Protein AF-A0A2H6EG18-F1 (afdb_monomer_lite)

Structure (mmCIF, N/CA/C/O backbone):
data_AF-A0A2H6EG18-F1
#
_entry.id   AF-A0A2H6EG18-F1
#
loop_
_atom_site.group_PDB
_atom_site.id
_atom_site.type_symbol
_atom_site.label_atom_id
_atom_site.label_alt_id
_atom_site.label_comp_id
_atom_site.label_asym_id
_atom_site.label_entity_id
_atom_site.label_seq_id
_atom_site.pdbx_PDB_ins_code
_atom_site.Cartn_x
_atom_site.Cartn_y
_atom_site.Cartn_z
_atom_site.occupancy
_atom_site.B_iso_or_equiv
_atom_site.auth_seq_id
_atom_site.auth_comp_id
_atom_site.auth_asym_id
_atom_site.auth_atom_id
_atom_site.pdbx_PDB_model_num
ATOM 1 N N . MET A 1 1 ? 4.972 12.223 -9.756 1.00 39.78 1 MET A N 1
ATOM 2 C CA . MET A 1 1 ? 3.906 11.549 -10.530 1.00 39.78 1 MET A CA 1
ATOM 3 C C . MET A 1 1 ? 2.640 11.652 -9.691 1.00 39.78 1 MET A C 1
ATOM 5 O O . MET A 1 1 ? 2.659 11.190 -8.557 1.00 39.78 1 MET A O 1
ATOM 9 N N . HIS A 1 2 ? 1.626 12.386 -10.155 1.00 43.25 2 HIS A N 1
ATOM 10 C CA . HIS A 1 2 ? 0.386 12.597 -9.401 1.00 43.25 2 HIS A CA 1
ATOM 11 C C . HIS A 1 2 ? -0.429 11.293 -9.426 1.00 43.25 2 HIS A C 1
ATOM 13 O O . HIS A 1 2 ? -0.926 10.886 -10.471 1.00 43.25 2 HIS A O 1
ATOM 19 N N . ASN A 1 3 ? -0.476 10.590 -8.291 1.00 50.06 3 ASN A N 1
ATOM 20 C CA . ASN A 1 3 ? -1.108 9.276 -8.161 1.00 50.06 3 ASN A CA 1
ATOM 21 C C . ASN A 1 3 ? -2.632 9.437 -8.072 1.00 50.06 3 ASN A C 1
ATOM 23 O O . ASN A 1 3 ? -3.194 9.613 -6.989 1.00 50.06 3 ASN A O 1
ATOM 27 N N . TYR A 1 4 ? -3.296 9.414 -9.224 1.00 53.06 4 TYR A N 1
ATOM 28 C CA . TYR A 1 4 ? -4.750 9.456 -9.316 1.00 53.06 4 TYR A CA 1
ATOM 29 C C . TYR A 1 4 ? -5.364 8.084 -9.001 1.00 53.06 4 TYR A C 1
ATOM 31 O O . TYR A 1 4 ? -4.882 7.044 -9.456 1.00 53.06 4 TYR A O 1
ATOM 39 N N . TYR A 1 5 ? -6.437 8.085 -8.207 1.00 56.00 5 TYR A N 1
ATOM 40 C CA . TYR A 1 5 ? -7.234 6.905 -7.884 1.00 56.00 5 TYR A CA 1
ATOM 41 C C . TYR A 1 5 ? -8.368 6.756 -8.911 1.00 56.00 5 TYR A C 1
ATOM 43 O O . TYR A 1 5 ? -9.219 7.640 -9.043 1.00 56.00 5 TYR A O 1
ATOM 51 N N . PHE A 1 6 ? -8.373 5.648 -9.651 1.00 52.22 6 PHE A N 1
ATOM 52 C CA . PHE A 1 6 ? -9.355 5.328 -10.699 1.00 52.22 6 PHE A CA 1
ATOM 53 C C . PHE A 1 6 ? -10.545 4.522 -10.121 1.00 52.22 6 PHE A C 1
ATOM 55 O O . PHE A 1 6 ? -10.316 3.776 -9.165 1.00 52.22 6 PHE A O 1
ATOM 62 N N . PRO A 1 7 ? -11.803 4.648 -10.624 1.00 50.97 7 PRO A N 1
ATOM 63 C CA . PRO A 1 7 ? -12.275 5.313 -11.858 1.00 50.97 7 PRO A CA 1
ATOM 64 C C . PRO A 1 7 ? -12.414 6.829 -11.792 1.00 50.97 7 PRO A C 1
ATOM 66 O O . PRO A 1 7 ? -12.543 7.494 -12.809 1.00 50.97 7 PRO A O 1
ATOM 69 N N . THR A 1 8 ? -12.367 7.392 -10.595 1.00 56.00 8 THR A N 1
ATOM 70 C CA . THR A 1 8 ? -12.758 8.784 -10.373 1.00 56.00 8 THR A CA 1
ATOM 71 C C . THR A 1 8 ? -11.688 9.808 -10.761 1.00 56.00 8 THR A C 1
ATOM 73 O O . THR A 1 8 ? -11.976 10.997 -10.776 1.00 56.00 8 THR A O 1
ATOM 76 N N . GLY A 1 9 ? -10.450 9.385 -11.041 1.00 56.19 9 GLY A N 1
ATOM 77 C CA . GLY A 1 9 ? -9.364 10.298 -11.413 1.00 56.19 9 GLY A CA 1
ATOM 78 C C . GLY A 1 9 ? -9.033 11.327 -10.325 1.00 56.19 9 GLY A C 1
ATOM 79 O O . GLY A 1 9 ? -8.445 12.358 -10.621 1.00 56.19 9 GLY A O 1
ATOM 80 N N . VAL A 1 10 ? -9.406 11.069 -9.066 1.00 61.31 10 VAL A N 1
ATOM 81 C CA . VAL A 1 10 ? -9.166 11.973 -7.928 1.00 61.31 10 VAL A CA 1
ATOM 82 C C . VAL A 1 10 ? -8.040 11.450 -7.055 1.00 61.31 10 VAL A C 1
ATOM 84 O O . VAL A 1 10 ? -7.828 10.244 -6.923 1.00 61.31 10 VAL A O 1
ATOM 87 N N . SER A 1 11 ? -7.323 12.367 -6.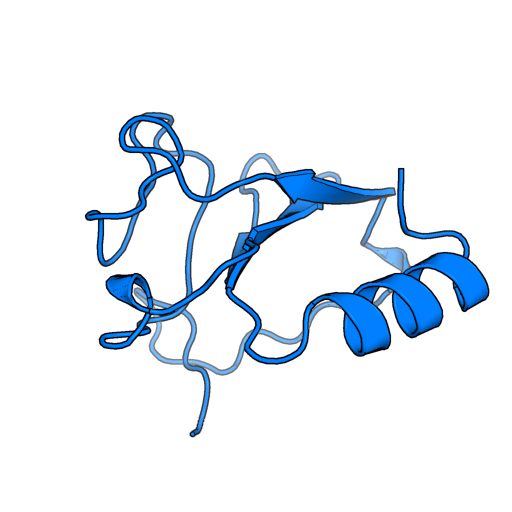409 1.00 66.38 11 SER A N 1
ATOM 88 C CA . SER A 1 11 ? -6.379 12.015 -5.352 1.00 66.38 11 SER A CA 1
ATOM 89 C C . SER A 1 11 ? -7.149 11.457 -4.154 1.00 66.38 11 SER A C 1
ATOM 91 O O . SER A 1 11 ? -7.855 12.184 -3.453 1.00 66.38 11 SER A O 1
ATOM 93 N N . LYS A 1 12 ? -7.035 10.148 -3.914 1.00 70.12 12 LYS A N 1
ATOM 94 C CA . LYS A 1 12 ? -7.641 9.520 -2.739 1.00 70.12 12 LYS A CA 1
ATOM 95 C C . LYS A 1 12 ? -6.705 9.676 -1.549 1.00 70.12 12 LYS A C 1
ATOM 97 O O . LYS A 1 12 ? -5.668 9.024 -1.477 1.00 70.12 12 LYS A O 1
ATOM 102 N N . LYS A 1 13 ? -7.100 10.524 -0.602 1.00 74.75 13 LYS A N 1
ATOM 103 C CA . LYS A 1 13 ? -6.425 10.667 0.692 1.00 74.75 13 LYS A CA 1
ATOM 104 C C . LYS A 1 13 ? -7.088 9.751 1.715 1.00 74.75 13 LYS A C 1
ATOM 106 O O . LYS A 1 13 ? -8.312 9.737 1.844 1.00 74.75 13 LYS A O 1
ATOM 111 N N . ILE A 1 14 ? -6.283 8.979 2.435 1.00 74.25 14 ILE A N 1
ATOM 112 C CA . ILE A 1 14 ? -6.740 8.074 3.493 1.00 74.25 14 ILE A CA 1
ATOM 113 C C . ILE A 1 14 ? -6.037 8.500 4.772 1.00 74.25 14 ILE A C 1
ATOM 115 O O . ILE A 1 14 ? -4.814 8.601 4.800 1.00 74.25 14 ILE A O 1
ATOM 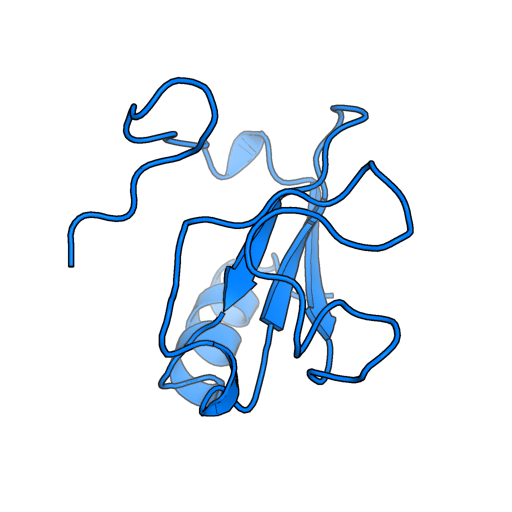119 N N . ALA A 1 15 ? -6.815 8.782 5.813 1.00 80.69 15 ALA A N 1
ATOM 120 C CA . ALA A 1 15 ? -6.266 9.062 7.131 1.00 80.69 15 ALA A CA 1
ATOM 121 C C . ALA A 1 15 ? -5.691 7.775 7.737 1.00 80.69 15 ALA A C 1
ATOM 123 O O . ALA A 1 15 ? -6.332 6.728 7.650 1.00 80.69 15 ALA A O 1
ATOM 124 N N . PHE A 1 16 ? -4.534 7.867 8.398 1.00 78.25 16 PHE A N 1
ATOM 125 C CA . PHE A 1 16 ? -3.896 6.719 9.054 1.00 78.25 16 PHE A CA 1
ATOM 126 C C . PHE A 1 16 ? -4.808 6.033 10.082 1.00 78.25 16 PHE A C 1
ATOM 128 O O . PHE A 1 16 ? -4.787 4.817 10.181 1.00 78.25 16 PHE A O 1
ATOM 135 N N . SER A 1 17 ? -5.693 6.772 10.759 1.00 80.75 17 SER A N 1
ATOM 136 C CA . SER A 1 17 ? -6.677 6.216 11.706 1.00 80.75 17 SER A CA 1
ATOM 137 C C . SER A 1 17 ? -7.722 5.284 11.081 1.00 80.75 17 SER A C 1
ATOM 139 O O . SER A 1 17 ? -8.445 4.598 11.797 1.00 80.75 17 SER A O 1
ATOM 141 N N . LYS A 1 18 ? -7.845 5.277 9.748 1.00 82.19 18 LYS A N 1
ATOM 142 C CA . LYS A 1 18 ? -8.739 4.378 9.002 1.00 82.19 18 LYS A CA 1
ATOM 143 C C . LYS A 1 18 ? -8.017 3.141 8.465 1.00 82.19 18 LYS A C 1
ATOM 145 O O . LYS A 1 18 ? -8.662 2.321 7.815 1.00 82.19 18 LYS A O 1
ATOM 150 N N . ILE A 1 19 ? -6.707 3.052 8.680 1.00 86.25 19 ILE A N 1
ATOM 151 C CA . ILE A 1 19 ? -5.870 1.934 8.261 1.00 86.25 19 ILE A CA 1
ATOM 152 C C . ILE A 1 19 ? -5.801 0.963 9.432 1.00 86.25 19 ILE A C 1
ATOM 154 O O . ILE A 1 19 ? -5.350 1.334 10.510 1.00 86.25 19 ILE A O 1
ATOM 158 N N . ASP A 1 20 ? -6.253 -0.267 9.210 1.00 87.19 20 ASP A N 1
ATOM 159 C CA . ASP A 1 20 ? -6.181 -1.317 10.223 1.00 87.19 20 ASP A CA 1
ATOM 160 C C . ASP A 1 20 ? -4.765 -1.907 10.257 1.00 87.19 20 ASP A C 1
ATOM 162 O O . ASP A 1 20 ? -4.176 -2.063 11.320 1.00 87.19 20 ASP A O 1
ATOM 166 N N . HIS A 1 21 ? -4.213 -2.229 9.086 1.00 86.94 21 HIS A N 1
ATOM 167 C CA . HIS A 1 21 ? -2.823 -2.653 8.911 1.00 86.94 21 HIS A CA 1
ATOM 168 C C . HIS A 1 21 ? -2.419 -2.567 7.437 1.00 86.94 21 HIS A C 1
ATOM 170 O O . HIS A 1 21 ? -3.253 -2.400 6.541 1.00 86.94 21 HIS A O 1
ATOM 176 N N . ILE A 1 22 ? -1.119 -2.668 7.180 1.00 88.25 22 ILE A N 1
ATOM 177 C CA . ILE A 1 22 ? -0.539 -2.687 5.844 1.00 88.25 22 ILE A CA 1
ATOM 178 C C . ILE A 1 22 ? 0.311 -3.942 5.704 1.00 88.25 22 ILE A C 1
ATOM 180 O O . ILE A 1 22 ? 1.203 -4.186 6.513 1.00 88.25 22 ILE A O 1
ATOM 184 N N . GLU A 1 23 ? 0.068 -4.700 4.639 1.00 86.88 23 GLU A N 1
ATOM 185 C CA . GLU A 1 23 ? 0.872 -5.872 4.295 1.00 86.88 23 GLU A CA 1
ATOM 186 C C . GLU A 1 23 ? 1.813 -5.556 3.136 1.00 86.88 23 GLU A C 1
ATOM 188 O O . GLU A 1 23 ? 1.438 -4.892 2.163 1.00 86.88 23 GLU A O 1
ATOM 193 N N . CYS A 1 24 ? 3.042 -6.063 3.218 1.00 84.31 24 CYS A N 1
ATOM 194 C CA . CYS A 1 24 ? 4.006 -5.989 2.128 1.00 84.31 24 CYS A CA 1
ATOM 195 C C . CYS A 1 24 ? 4.018 -7.312 1.359 1.00 84.31 24 CYS A C 1
ATOM 197 O O . CYS A 1 24 ? 4.529 -8.321 1.843 1.00 84.31 24 CYS A O 1
ATOM 199 N N . VAL A 1 25 ? 3.498 -7.297 0.133 1.00 80.31 25 VAL A N 1
ATOM 200 C CA . VAL A 1 25 ? 3.445 -8.472 -0.738 1.00 80.31 25 VAL A CA 1
ATOM 201 C C . VAL A 1 25 ? 4.444 -8.352 -1.885 1.00 80.31 25 VAL A C 1
ATOM 203 O O . VAL A 1 25 ? 4.668 -7.276 -2.455 1.00 80.31 25 VAL A O 1
ATOM 206 N N . LYS A 1 26 ? 5.049 -9.483 -2.262 1.00 75.56 26 LYS A N 1
ATOM 207 C CA . LYS A 1 26 ? 5.888 -9.544 -3.461 1.00 75.56 26 LYS A CA 1
ATOM 208 C C . LYS A 1 26 ? 5.003 -9.456 -4.719 1.00 75.56 26 LYS A C 1
ATOM 210 O O . LYS A 1 26 ? 3.940 -10.086 -4.772 1.00 75.56 26 LYS A O 1
ATOM 215 N N . PRO A 1 27 ? 5.422 -8.704 -5.750 1.00 69.81 27 PRO A N 1
ATOM 216 C CA . PRO A 1 27 ? 4.731 -8.661 -7.027 1.00 69.81 27 PRO A CA 1
ATOM 217 C C . PRO A 1 27 ? 4.876 -10.014 -7.732 1.00 69.81 27 PRO A C 1
ATOM 219 O O . PRO A 1 27 ? 5.935 -10.361 -8.251 1.00 69.81 27 PRO A O 1
ATOM 222 N N . ALA A 1 28 ? 3.784 -10.767 -7.759 1.00 65.38 28 ALA A N 1
ATOM 223 C CA . ALA A 1 28 ? 3.609 -12.039 -8.444 1.00 65.38 28 ALA A CA 1
ATOM 224 C C . ALA A 1 28 ? 2.501 -11.893 -9.502 1.00 65.38 28 ALA A C 1
ATOM 226 O O . ALA A 1 28 ? 1.719 -10.937 -9.478 1.00 65.38 28 ALA A O 1
ATOM 227 N N . LEU A 1 29 ? 2.412 -12.836 -10.445 1.00 58.69 29 LEU A N 1
ATOM 228 C CA . LEU A 1 29 ? 1.340 -12.839 -11.454 1.00 58.69 29 LEU A CA 1
ATOM 229 C C . LEU A 1 29 ? -0.056 -12.788 -10.804 1.00 58.69 29 LEU A C 1
ATOM 231 O O . LEU A 1 29 ? -0.910 -12.012 -11.235 1.00 58.69 29 LEU A O 1
ATOM 235 N N . LEU A 1 30 ? -0.251 -13.533 -9.712 1.00 55.94 30 LEU A N 1
ATOM 236 C CA . LEU A 1 30 ? -1.506 -13.585 -8.956 1.00 55.94 30 LEU A CA 1
ATOM 237 C C . LEU A 1 30 ? -1.812 -12.278 -8.204 1.00 55.94 30 LEU A C 1
ATOM 239 O O . LEU A 1 30 ? -2.946 -11.803 -8.262 1.00 55.94 30 LEU A O 1
ATOM 243 N N . SER A 1 31 ? -0.803 -11.626 -7.611 1.00 56.91 31 SER A N 1
ATOM 244 C CA . SER A 1 31 ? -0.936 -10.316 -6.942 1.00 56.91 31 SER A CA 1
ATOM 245 C C . SER A 1 31 ? -0.968 -9.121 -7.912 1.00 56.91 31 SER A C 1
ATOM 247 O O . SER A 1 31 ? -0.884 -7.960 -7.507 1.00 56.91 31 SER A O 1
ATOM 249 N N . GLY A 1 32 ? -1.145 -9.384 -9.212 1.00 57.31 32 GLY A N 1
ATOM 250 C CA . GLY A 1 32 ? -1.431 -8.353 -10.205 1.00 57.31 32 GLY A CA 1
ATOM 251 C C . GLY A 1 32 ? -0.197 -7.646 -10.762 1.00 57.31 32 GLY A C 1
ATOM 252 O O . GLY A 1 32 ? -0.322 -6.507 -11.198 1.00 57.31 32 GLY A O 1
ATOM 253 N N . LYS A 1 33 ? 0.980 -8.296 -10.799 1.00 57.78 33 LYS A N 1
ATOM 254 C CA . LYS A 1 33 ? 2.216 -7.737 -11.399 1.00 57.78 33 LYS A CA 1
ATOM 255 C C . LYS A 1 33 ? 2.022 -7.198 -12.827 1.00 57.78 33 LYS A C 1
ATOM 257 O O . LYS A 1 33 ? 2.648 -6.206 -13.185 1.00 57.78 33 LYS A O 1
ATOM 262 N N . TRP A 1 34 ? 1.137 -7.821 -13.607 1.00 53.31 34 TRP A N 1
ATOM 263 C CA . TRP A 1 34 ? 0.795 -7.419 -14.980 1.00 53.31 34 TRP A CA 1
ATOM 264 C C . TRP A 1 34 ? -0.544 -6.690 -15.103 1.00 53.31 34 TRP A C 1
ATOM 266 O O . TRP A 1 34 ? -0.919 -6.263 -16.191 1.00 53.31 34 TRP A O 1
ATOM 276 N N . ARG A 1 35 ? -1.291 -6.549 -14.004 1.00 63.22 35 ARG A N 1
ATOM 277 C CA . ARG A 1 35 ? -2.608 -5.919 -14.038 1.00 63.22 35 ARG A CA 1
ATOM 278 C C . ARG A 1 35 ? -2.455 -4.434 -13.736 1.00 63.22 35 ARG A C 1
ATOM 280 O O . ARG A 1 35 ? -1.981 -4.039 -12.672 1.00 63.22 35 ARG A O 1
ATOM 287 N N . LEU A 1 36 ? -2.860 -3.611 -14.696 1.00 55.19 36 LEU A N 1
ATOM 288 C CA . LEU A 1 36 ? -2.737 -2.157 -14.616 1.00 55.19 36 LEU A CA 1
ATOM 289 C C . LEU A 1 36 ? -3.708 -1.534 -13.591 1.00 55.19 36 LEU A C 1
ATOM 291 O O . LEU A 1 36 ? -3.393 -0.486 -13.039 1.00 55.19 36 LEU A O 1
ATOM 295 N N . TRP A 1 37 ? -4.841 -2.190 -13.291 1.00 56.72 37 TRP A N 1
ATOM 296 C CA . TRP A 1 37 ? -5.979 -1.539 -12.614 1.00 56.72 37 TRP A CA 1
ATOM 297 C C . TRP A 1 37 ? -6.529 -2.295 -11.388 1.00 56.72 37 TRP A C 1
ATOM 299 O O . TRP A 1 37 ? -6.779 -1.691 -10.347 1.00 56.72 37 TRP A O 1
ATOM 309 N N . VAL A 1 38 ? -6.691 -3.618 -11.489 1.00 56.25 38 VAL A N 1
ATOM 310 C CA . VAL A 1 38 ? -7.398 -4.466 -10.509 1.00 56.25 38 VAL A CA 1
ATOM 311 C C . VAL A 1 38 ? -6.649 -5.788 -10.337 1.00 56.25 38 VAL A C 1
ATOM 313 O O . VAL A 1 38 ? -6.112 -6.329 -11.302 1.00 56.25 38 VAL A O 1
ATOM 316 N N . THR A 1 39 ? -6.571 -6.322 -9.123 1.00 60.47 39 THR A N 1
ATOM 317 C CA . THR A 1 39 ? -6.150 -7.718 -8.883 1.00 60.47 39 THR A CA 1
ATOM 318 C C . THR A 1 39 ? -7.266 -8.699 -9.224 1.00 60.47 39 THR A C 1
ATOM 320 O O . THR A 1 39 ? -8.433 -8.342 -9.289 1.00 60.47 39 THR A O 1
ATOM 323 N N . GLY A 1 40 ? -6.933 -9.976 -9.418 1.00 52.19 40 GLY A N 1
ATOM 324 C CA . GLY A 1 40 ? -7.921 -11.008 -9.767 1.00 52.19 40 GLY A CA 1
ATOM 325 C C . GLY A 1 40 ? -8.994 -11.245 -8.698 1.00 52.19 40 GLY A C 1
ATOM 326 O O . GLY A 1 40 ? -9.950 -11.959 -8.960 1.00 52.19 40 GLY A O 1
ATOM 327 N N . ASP A 1 41 ? -8.844 -10.640 -7.519 1.00 61.53 41 ASP A N 1
ATOM 328 C CA . ASP A 1 41 ? -9.795 -10.680 -6.408 1.00 61.53 41 ASP A CA 1
ATOM 329 C C . ASP A 1 41 ? -10.924 -9.630 -6.515 1.00 61.53 41 ASP A C 1
ATOM 331 O O . ASP A 1 41 ? -11.818 -9.639 -5.670 1.00 61.53 41 ASP A O 1
ATOM 335 N N . PHE A 1 42 ? -10.881 -8.710 -7.498 1.00 65.31 42 PHE A N 1
ATOM 336 C CA . PHE A 1 42 ? -11.788 -7.552 -7.668 1.00 65.31 42 PHE A CA 1
ATOM 337 C C . PHE A 1 42 ? -11.915 -6.622 -6.443 1.00 65.31 42 PHE A C 1
ATOM 339 O O . PHE A 1 42 ? -12.728 -5.693 -6.427 1.00 65.31 42 PHE A O 1
ATOM 346 N N . ARG A 1 43 ? -11.099 -6.844 -5.410 1.00 73.44 43 ARG A N 1
ATOM 347 C CA . ARG A 1 43 ? -11.169 -6.155 -4.117 1.00 73.44 43 ARG A CA 1
ATOM 348 C C . ARG A 1 43 ? -9.992 -5.219 -3.918 1.00 73.44 43 ARG A C 1
ATOM 350 O O . ARG A 1 43 ? -10.179 -4.195 -3.262 1.00 73.44 43 ARG A O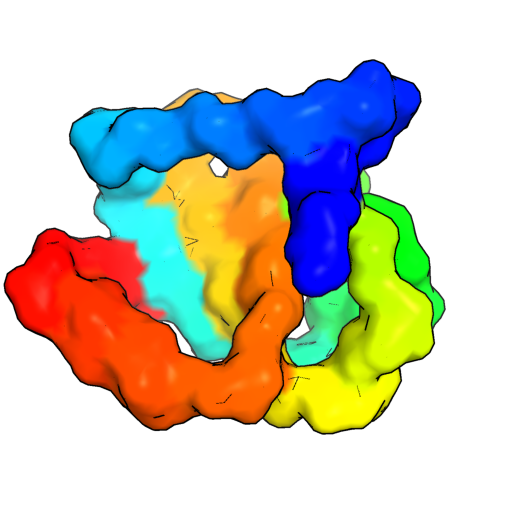 1
ATOM 357 N N . THR A 1 44 ? -8.828 -5.515 -4.502 1.00 74.75 44 THR A N 1
ATOM 358 C CA . THR A 1 44 ? -7.648 -4.651 -4.381 1.00 74.75 44 THR A CA 1
ATOM 359 C C . THR A 1 44 ? -7.493 -3.735 -5.591 1.00 74.75 44 THR A C 1
ATOM 361 O O . THR A 1 44 ? -7.307 -4.161 -6.733 1.00 74.75 44 THR A O 1
ATOM 364 N N . TRP A 1 45 ? -7.568 -2.438 -5.313 1.00 76.38 45 TRP A N 1
ATOM 365 C CA . TRP A 1 45 ? -7.490 -1.372 -6.303 1.00 76.38 45 TRP A CA 1
ATOM 366 C C . TRP A 1 45 ? -6.120 -0.718 -6.268 1.00 76.38 45 TRP A C 1
ATOM 368 O O . TRP A 1 45 ? -5.586 -0.448 -5.190 1.00 76.38 45 TRP A O 1
ATOM 378 N N . PHE A 1 46 ? -5.576 -0.430 -7.447 1.00 76.25 46 PHE A N 1
ATOM 379 C CA . PHE A 1 46 ? -4.252 0.162 -7.592 1.00 76.25 46 PHE A CA 1
ATOM 380 C C . PHE A 1 46 ? -4.330 1.515 -8.296 1.00 76.25 46 PHE A C 1
ATOM 382 O O . PHE A 1 46 ? -5.183 1.704 -9.165 1.00 76.25 46 PHE A O 1
ATOM 389 N N . PRO A 1 47 ? -3.445 2.467 -7.949 1.00 72.69 47 PRO A N 1
ATOM 390 C CA . PRO A 1 47 ? -3.253 3.640 -8.783 1.00 72.69 47 PRO A CA 1
ATOM 391 C C . PRO A 1 47 ? -2.686 3.213 -10.142 1.00 72.69 47 PRO A C 1
ATOM 393 O O . PRO A 1 47 ? -1.985 2.200 -10.243 1.00 72.69 47 PRO A O 1
ATOM 396 N N . ALA A 1 48 ? -2.958 4.011 -11.174 1.00 68.12 48 ALA A N 1
ATOM 397 C CA . ALA A 1 48 ? -2.377 3.799 -12.493 1.00 68.12 48 ALA A CA 1
ATOM 398 C C . ALA A 1 48 ? -0.849 3.990 -12.422 1.00 68.12 48 ALA A C 1
ATOM 400 O O . ALA A 1 48 ? -0.349 5.114 -12.382 1.00 68.12 48 ALA A O 1
ATOM 401 N N . ASP A 1 49 ? -0.105 2.883 -12.383 1.00 68.00 49 ASP A N 1
ATOM 402 C CA . ASP A 1 49 ? 1.359 2.868 -12.440 1.00 68.00 49 ASP A CA 1
ATOM 403 C C . ASP A 1 49 ? 1.815 1.981 -13.606 1.00 68.00 49 ASP A C 1
ATOM 405 O O . ASP A 1 49 ? 1.912 0.759 -13.495 1.00 68.00 49 ASP A O 1
ATOM 409 N N . PHE A 1 50 ? 2.138 2.609 -14.738 1.00 67.00 50 PHE A N 1
ATOM 410 C CA . PHE A 1 50 ? 2.679 1.926 -15.920 1.00 67.00 50 PHE A CA 1
ATOM 411 C C . PHE A 1 50 ? 4.073 1.326 -15.685 1.00 67.00 50 PHE A C 1
ATOM 413 O O . PHE A 1 50 ? 4.504 0.440 -16.417 1.00 67.00 50 PHE A O 1
ATOM 420 N N . SER A 1 51 ? 4.778 1.773 -14.643 1.00 68.75 51 SER A N 1
ATOM 421 C CA . SER A 1 51 ? 6.087 1.245 -14.248 1.00 68.75 51 SER A CA 1
ATOM 422 C C . SER A 1 51 ? 6.000 0.171 -13.159 1.00 68.75 51 SER A C 1
ATOM 424 O O . SER A 1 51 ? 7.018 -0.194 -12.566 1.00 68.75 51 SER A O 1
ATOM 426 N N . ARG A 1 52 ? 4.796 -0.362 -12.902 1.00 67.12 52 ARG A N 1
ATOM 427 C CA . ARG A 1 52 ? 4.536 -1.401 -11.897 1.00 67.12 52 ARG A CA 1
ATOM 428 C C . ARG A 1 52 ? 5.319 -2.691 -12.134 1.00 67.12 52 ARG A C 1
ATOM 430 O O . ARG A 1 52 ? 5.719 -3.337 -11.170 1.00 67.12 52 ARG A O 1
ATOM 437 N N . ASN A 1 53 ? 5.611 -3.036 -13.387 1.00 66.81 53 ASN A N 1
ATOM 438 C CA . ASN A 1 53 ? 6.434 -4.200 -13.735 1.00 66.81 53 ASN A CA 1
ATOM 439 C C . ASN A 1 53 ? 7.868 -4.131 -13.171 1.00 66.81 53 ASN A C 1
ATOM 441 O O . ASN A 1 53 ? 8.461 -5.172 -12.896 1.00 66.81 53 ASN A O 1
ATOM 445 N N . LYS A 1 54 ? 8.401 -2.921 -12.958 1.00 71.50 54 LYS A N 1
ATOM 446 C CA . LYS A 1 54 ? 9.741 -2.661 -12.404 1.00 71.50 54 LYS A CA 1
ATOM 447 C C . LYS A 1 54 ? 9.759 -2.591 -10.873 1.00 71.50 54 LYS A C 1
ATOM 449 O O . LYS A 1 54 ? 10.799 -2.313 -10.287 1.00 71.50 54 LYS A O 1
ATOM 454 N N . ARG A 1 55 ? 8.613 -2.758 -10.209 1.00 74.62 55 ARG A N 1
ATOM 455 C CA . ARG A 1 55 ? 8.488 -2.599 -8.754 1.00 74.62 55 ARG A CA 1
ATOM 456 C C . ARG A 1 55 ? 8.759 -3.931 -8.069 1.00 74.62 55 ARG A C 1
ATOM 458 O O . ARG A 1 55 ? 8.295 -4.970 -8.530 1.00 74.62 55 ARG A O 1
ATOM 465 N N . VAL A 1 56 ? 9.504 -3.881 -6.967 1.00 75.88 56 VAL A N 1
ATOM 466 C CA . VAL A 1 56 ? 9.960 -5.073 -6.228 1.00 75.88 56 VAL A CA 1
ATOM 467 C C . VAL A 1 56 ? 9.026 -5.408 -5.060 1.00 75.88 56 VAL A C 1
ATOM 469 O O . VAL A 1 56 ? 8.983 -6.550 -4.611 1.00 75.88 56 VAL A O 1
ATOM 472 N N . ALA A 1 57 ? 8.221 -4.443 -4.606 1.00 80.94 57 ALA A N 1
ATOM 473 C CA . ALA A 1 57 ? 7.252 -4.626 -3.532 1.00 80.94 57 ALA A CA 1
ATOM 474 C C . ALA A 1 57 ? 5.944 -3.879 -3.810 1.00 80.94 57 ALA A C 1
ATOM 476 O O . ALA A 1 57 ? 5.926 -2.802 -4.418 1.00 80.94 57 ALA A O 1
ATOM 477 N N . ILE A 1 58 ? 4.853 -4.459 -3.317 1.00 82.44 58 ILE A N 1
ATOM 478 C CA . ILE A 1 58 ? 3.524 -3.863 -3.295 1.00 82.44 58 ILE A CA 1
ATOM 479 C C . ILE A 1 58 ? 3.068 -3.810 -1.840 1.00 82.44 58 ILE A C 1
ATOM 481 O O . ILE A 1 58 ? 3.194 -4.792 -1.114 1.00 82.44 58 ILE A O 1
ATOM 485 N N . PHE A 1 59 ? 2.518 -2.676 -1.428 1.00 85.62 59 PHE A N 1
ATOM 486 C CA . PHE A 1 59 ? 1.921 -2.516 -0.109 1.00 85.62 59 PHE A CA 1
ATOM 487 C C . PHE A 1 59 ? 0.409 -2.501 -0.250 1.00 85.62 59 PHE A C 1
ATOM 489 O O . PHE A 1 59 ? -0.108 -1.744 -1.070 1.00 85.62 59 PHE A O 1
ATOM 496 N N . ILE A 1 60 ? -0.290 -3.334 0.517 1.00 85.88 60 ILE A N 1
ATOM 497 C CA . ILE A 1 60 ? -1.752 -3.415 0.523 1.00 85.88 60 ILE A CA 1
ATOM 498 C C . ILE A 1 60 ? -2.258 -2.831 1.832 1.00 85.88 60 ILE A C 1
ATOM 500 O O . ILE A 1 60 ? -1.911 -3.300 2.910 1.00 85.88 60 ILE A O 1
ATOM 504 N N . ILE A 1 61 ? -3.086 -1.799 1.719 1.00 87.06 61 ILE A N 1
ATOM 505 C CA . ILE A 1 61 ? -3.765 -1.157 2.834 1.00 87.06 61 ILE A CA 1
ATOM 506 C C . ILE A 1 61 ? -5.041 -1.937 3.128 1.00 87.06 61 ILE A C 1
ATOM 508 O O . ILE A 1 61 ? -5.972 -1.949 2.311 1.00 87.06 61 ILE A O 1
ATOM 512 N N . TYR A 1 62 ? -5.085 -2.519 4.322 1.00 85.38 62 TYR A N 1
ATOM 513 C CA . TYR A 1 62 ? -6.290 -3.074 4.912 1.00 85.38 62 TYR A CA 1
ATOM 514 C C . TYR A 1 62 ? -6.974 -2.005 5.751 1.00 85.38 62 TYR A C 1
ATOM 516 O O . TYR A 1 62 ? -6.365 -1.290 6.545 1.00 85.38 62 TYR A O 1
ATOM 524 N N . GLN A 1 63 ? -8.266 -1.871 5.512 1.00 85.50 63 GLN A N 1
ATOM 525 C CA . GLN A 1 63 ? -9.143 -0.910 6.157 1.00 85.50 63 GLN A CA 1
ATOM 526 C C . GLN A 1 63 ? -10.511 -1.570 6.301 1.00 85.50 63 GLN A C 1
ATOM 528 O O . GLN A 1 63 ? -10.850 -2.471 5.533 1.00 85.50 63 GLN A O 1
ATOM 533 N N . LYS A 1 64 ? -11.364 -1.029 7.169 1.00 78.75 64 LYS A N 1
ATOM 534 C CA . LYS A 1 64 ? -12.735 -1.523 7.403 1.00 78.75 64 LYS A CA 1
ATOM 535 C C . LYS A 1 64 ? -13.647 -1.575 6.163 1.00 78.75 64 LYS A C 1
ATOM 537 O O . LYS A 1 64 ? -14.773 -2.058 6.242 1.00 78.75 64 LYS A O 1
ATOM 542 N N . LYS A 1 65 ? -13.213 -1.050 5.013 1.00 77.25 65 LYS A N 1
ATOM 543 C CA . LYS A 1 65 ? -13.962 -1.115 3.750 1.00 77.25 65 LYS A CA 1
ATOM 544 C C . LYS A 1 65 ? -13.658 -2.417 3.013 1.00 77.25 65 LYS A C 1
ATOM 546 O O . LYS A 1 65 ? -12.524 -2.868 2.982 1.00 77.25 65 LYS A O 1
ATOM 551 N N . ARG A 1 66 ? -14.647 -2.932 2.273 1.00 73.62 66 ARG A N 1
ATOM 552 C CA . ARG A 1 66 ? -14.489 -4.102 1.379 1.00 73.62 66 ARG A CA 1
ATOM 553 C C . ARG A 1 66 ? -13.456 -3.910 0.258 1.00 73.62 66 ARG A C 1
ATOM 555 O O . ARG A 1 66 ? -13.067 -4.882 -0.377 1.00 73.62 66 ARG A O 1
ATOM 562 N N . ILE A 1 67 ? -13.057 -2.664 0.001 1.00 77.62 67 ILE A N 1
ATOM 563 C CA . ILE A 1 67 ? -12.068 -2.297 -1.010 1.00 77.62 67 ILE A CA 1
ATOM 564 C C . ILE A 1 67 ? -10.711 -2.111 -0.335 1.00 77.62 67 ILE A C 1
ATOM 566 O O . ILE A 1 67 ? -10.546 -1.203 0.490 1.00 77.62 67 ILE A O 1
ATOM 570 N N . LEU A 1 68 ? -9.753 -2.925 -0.762 1.00 82.00 68 LEU A N 1
ATOM 571 C CA . LEU A 1 68 ? -8.343 -2.828 -0.416 1.00 82.00 68 LEU A CA 1
ATOM 572 C C . LEU A 1 68 ? -7.632 -1.912 -1.406 1.00 82.00 68 LEU A C 1
ATOM 574 O O . LEU A 1 68 ? -8.054 -1.750 -2.557 1.00 82.00 68 LEU A O 1
ATOM 578 N N . ILE A 1 69 ? -6.558 -1.277 -0.952 1.00 81.88 69 ILE A N 1
ATOM 579 C CA . ILE A 1 69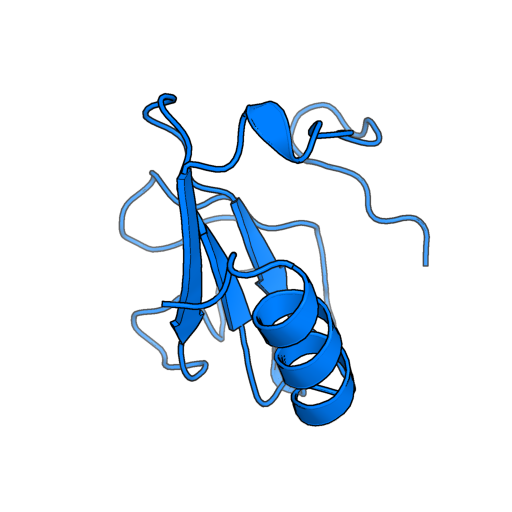 ? -5.810 -0.334 -1.782 1.00 81.88 69 ILE A CA 1
ATOM 580 C C . ILE A 1 69 ? -4.364 -0.755 -1.787 1.00 81.88 69 ILE A C 1
ATOM 582 O O . ILE A 1 69 ? -3.685 -0.685 -0.770 1.00 81.88 69 ILE A O 1
ATOM 586 N N . GLY A 1 70 ? -3.910 -1.196 -2.948 1.00 81.56 70 GLY A N 1
ATOM 587 C CA . GLY A 1 70 ? -2.530 -1.554 -3.143 1.00 81.56 70 GLY A CA 1
ATOM 588 C C . GLY A 1 70 ? -1.771 -0.412 -3.800 1.00 81.56 70 GLY A C 1
ATOM 589 O O . GLY A 1 70 ? -2.261 0.208 -4.742 1.00 81.56 70 GLY A O 1
ATOM 590 N N . PHE A 1 71 ? -0.563 -0.130 -3.333 1.00 79.62 71 PHE A N 1
ATOM 591 C CA . PHE A 1 71 ? 0.321 0.829 -3.977 1.00 79.62 71 PHE A CA 1
ATOM 592 C C . PHE A 1 71 ? 1.722 0.228 -4.139 1.00 79.62 71 PHE A C 1
ATOM 594 O O . PHE A 1 71 ? 2.311 -0.278 -3.179 1.00 79.62 71 PHE A O 1
ATOM 601 N N . PRO A 1 72 ? 2.263 0.223 -5.367 1.00 78.12 72 PRO A N 1
ATOM 602 C CA . PRO A 1 72 ? 3.633 -0.187 -5.590 1.00 78.12 72 PRO A CA 1
ATOM 603 C C . PRO A 1 72 ? 4.594 0.933 -5.188 1.00 78.12 72 PRO A C 1
ATOM 605 O O . PRO A 1 72 ? 4.324 2.116 -5.397 1.00 78.12 72 PRO A O 1
ATOM 608 N N . VAL A 1 73 ? 5.751 0.557 -4.657 1.00 78.56 73 VAL A N 1
ATOM 609 C CA . VAL A 1 73 ? 6.756 1.509 -4.170 1.00 78.56 73 VAL A CA 1
ATOM 610 C C . VAL A 1 73 ? 8.100 1.229 -4.833 1.00 78.56 73 VAL A C 1
ATOM 612 O O . VAL A 1 73 ? 8.448 0.076 -5.086 1.00 78.56 73 VAL A O 1
ATOM 615 N N . LYS A 1 74 ? 8.850 2.296 -5.142 1.00 77.88 74 LYS A N 1
ATOM 616 C CA . LYS A 1 74 ? 10.229 2.198 -5.647 1.00 77.88 74 LYS A CA 1
ATOM 617 C C . LYS A 1 74 ? 11.192 1.745 -4.552 1.00 77.88 74 LYS A C 1
ATOM 619 O O . LYS A 1 74 ? 11.839 0.720 -4.713 1.00 77.88 74 LYS A O 1
ATOM 624 N N . ASN A 1 75 ? 11.248 2.494 -3.452 1.00 82.31 75 ASN A N 1
ATOM 625 C CA . ASN A 1 75 ? 12.100 2.195 -2.309 1.00 82.31 75 ASN A CA 1
ATOM 626 C C . ASN A 1 75 ? 11.318 1.435 -1.227 1.00 82.31 75 ASN A C 1
ATOM 628 O O . ASN A 1 75 ? 10.665 2.026 -0.368 1.00 82.31 75 ASN A O 1
ATOM 632 N N . SER A 1 76 ? 11.312 0.105 -1.314 1.00 81.88 76 SER A N 1
ATOM 633 C CA . SER A 1 76 ? 10.542 -0.725 -0.384 1.00 81.88 76 SER A CA 1
ATOM 634 C C . SER A 1 76 ? 11.087 -0.716 1.041 1.00 81.88 76 SER A C 1
ATOM 636 O O . SER A 1 76 ? 10.320 -0.947 1.970 1.00 81.88 76 SER A O 1
ATOM 638 N N . GLU A 1 77 ? 12.387 -0.491 1.222 1.00 83.94 77 GLU A N 1
ATO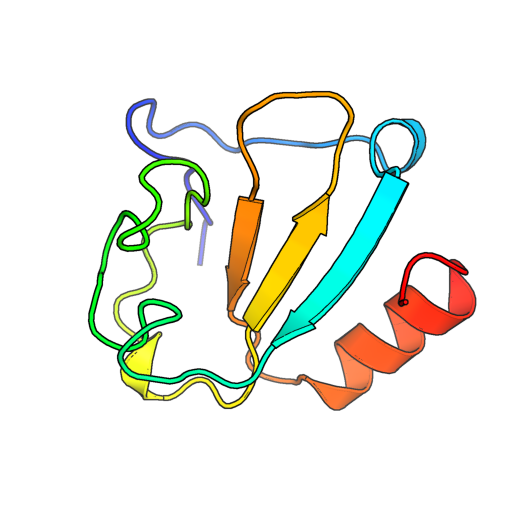M 639 C CA . GLU A 1 77 ? 13.031 -0.507 2.541 1.00 83.94 77 GLU A CA 1
ATOM 640 C C . GLU A 1 77 ? 12.662 0.733 3.347 1.00 83.94 77 GLU A C 1
ATOM 642 O O . GLU A 1 77 ? 12.185 0.621 4.473 1.00 83.94 77 GLU A O 1
ATOM 647 N N . GLU A 1 78 ? 12.765 1.902 2.722 1.00 85.19 78 GLU A N 1
ATOM 648 C CA . GLU A 1 78 ? 12.385 3.177 3.329 1.00 85.19 78 GLU A CA 1
ATOM 649 C C . GLU A 1 78 ? 10.911 3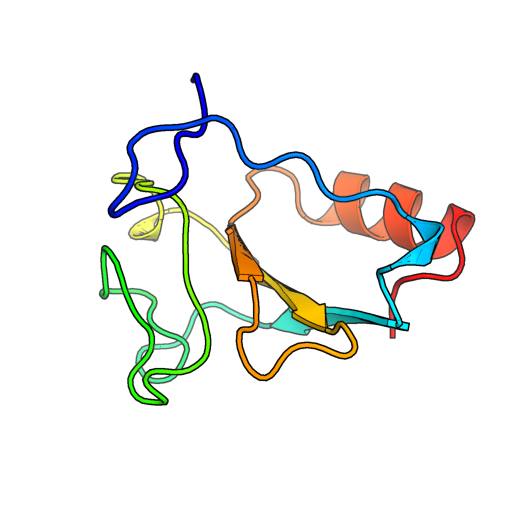.184 3.751 1.00 85.19 78 GLU A C 1
ATOM 651 O O . GLU A 1 78 ? 10.583 3.512 4.891 1.00 85.19 78 GLU A O 1
ATOM 656 N N . VAL A 1 79 ? 10.011 2.716 2.878 1.00 85.12 79 VAL A N 1
ATOM 657 C CA . VAL A 1 79 ? 8.585 2.630 3.224 1.00 85.12 79 VAL A CA 1
ATOM 658 C C . VAL A 1 79 ? 8.329 1.603 4.323 1.00 85.12 79 VAL A C 1
ATOM 660 O O . VAL A 1 79 ? 7.517 1.864 5.208 1.00 85.12 79 VAL A O 1
ATOM 663 N N . LYS A 1 80 ? 9.030 0.463 4.335 1.00 85.50 80 LYS A N 1
ATOM 664 C CA . LYS A 1 80 ? 8.920 -0.493 5.448 1.00 85.50 80 LYS A CA 1
ATOM 665 C C . LYS A 1 80 ? 9.328 0.142 6.773 1.00 85.50 80 LYS A C 1
ATOM 667 O O . LYS A 1 80 ? 8.628 -0.082 7.754 1.00 85.50 80 LYS A O 1
ATOM 672 N N . ASN A 1 81 ? 10.402 0.926 6.805 1.00 87.00 81 ASN A N 1
ATOM 673 C CA . ASN A 1 81 ? 10.860 1.584 8.029 1.00 87.00 81 ASN A CA 1
ATOM 674 C C . ASN A 1 81 ? 9.824 2.593 8.540 1.00 87.00 81 ASN A C 1
ATOM 676 O O . ASN A 1 81 ? 9.399 2.485 9.686 1.00 87.00 81 ASN A O 1
ATOM 680 N N . ILE A 1 82 ? 9.297 3.455 7.666 1.00 87.12 82 ILE A N 1
ATOM 681 C CA . ILE A 1 82 ? 8.241 4.418 8.027 1.00 87.12 82 ILE A CA 1
ATOM 682 C C . ILE A 1 82 ? 6.982 3.704 8.549 1.00 87.12 82 ILE A C 1
ATOM 684 O O . ILE A 1 82 ? 6.350 4.143 9.511 1.00 87.12 82 ILE A O 1
ATOM 688 N N . LEU A 1 83 ? 6.582 2.599 7.912 1.00 86.19 83 LEU A N 1
ATOM 689 C CA . LEU A 1 83 ? 5.398 1.843 8.329 1.00 86.19 83 LEU A CA 1
ATOM 690 C C . LEU A 1 83 ? 5.617 1.078 9.639 1.00 86.19 83 LEU A C 1
ATOM 692 O O . LEU A 1 83 ? 4.670 0.945 10.416 1.00 86.19 83 LEU A O 1
ATOM 696 N N . LYS A 1 84 ? 6.844 0.613 9.903 1.00 86.31 84 LYS A N 1
ATOM 697 C CA . LYS A 1 84 ? 7.235 0.025 11.191 1.00 86.31 84 LYS A CA 1
ATOM 698 C C . LYS A 1 84 ? 7.216 1.060 12.307 1.00 86.31 84 LYS A C 1
ATOM 700 O O . LYS A 1 84 ? 6.619 0.795 13.342 1.00 86.31 84 LYS A O 1
ATOM 705 N N . GLU A 1 85 ? 7.784 2.244 12.082 1.00 88.19 85 GLU A N 1
ATOM 706 C CA . GLU A 1 85 ? 7.750 3.352 13.050 1.00 88.19 85 GLU A CA 1
ATOM 707 C C . GLU A 1 85 ? 6.315 3.732 13.424 1.00 88.19 85 GLU A C 1
ATOM 709 O O . GLU A 1 85 ? 6.013 4.029 14.576 1.00 88.19 85 GLU A O 1
ATOM 714 N N . LYS A 1 86 ? 5.397 3.666 12.455 1.00 83.62 86 LYS A N 1
ATOM 715 C CA . LYS A 1 86 ? 3.971 3.927 12.679 1.00 83.62 86 LYS A CA 1
ATOM 716 C C . LYS A 1 86 ? 3.196 2.735 13.248 1.00 83.62 86 LYS A C 1
ATOM 718 O O . LYS A 1 86 ? 1.995 2.870 13.452 1.00 83.62 86 LYS A O 1
ATOM 723 N N . SER A 1 87 ? 3.844 1.593 13.496 1.00 85.38 87 SER A N 1
ATOM 724 C CA . SER A 1 87 ? 3.202 0.338 13.927 1.00 85.38 87 SER A CA 1
ATOM 725 C C . SER A 1 87 ? 2.060 -0.120 13.003 1.00 85.38 87 SER A C 1
ATOM 727 O O . SER A 1 87 ? 1.089 -0.725 13.445 1.00 85.38 87 SER A O 1
ATOM 729 N N . LEU A 1 88 ? 2.163 0.194 11.706 1.00 84.56 88 LEU A N 1
ATOM 730 C CA . LEU A 1 88 ? 1.151 -0.132 10.693 1.00 84.56 88 LEU A CA 1
ATOM 731 C C . LEU A 1 88 ? 1.540 -1.335 9.832 1.00 84.56 88 LEU A C 1
ATOM 733 O O . LEU A 1 88 ? 0.686 -1.874 9.133 1.00 84.56 88 LEU A O 1
ATOM 737 N N . LEU A 1 89 ? 2.817 -1.725 9.832 1.00 85.00 89 LEU A N 1
ATOM 738 C CA . LEU A 1 89 ? 3.297 -2.879 9.077 1.00 85.00 89 LEU A CA 1
ATOM 739 C C . LEU A 1 89 ? 3.018 -4.169 9.854 1.00 85.00 89 LEU A C 1
ATOM 741 O O . LEU A 1 89 ? 3.436 -4.282 11.006 1.00 85.00 89 LEU A O 1
ATOM 745 N N . LYS A 1 90 ? 2.358 -5.126 9.201 1.00 79.12 90 LYS A N 1
ATOM 746 C CA . LYS A 1 90 ? 2.107 -6.470 9.730 1.00 79.12 90 LYS A CA 1
ATOM 747 C C . LYS A 1 90 ? 2.952 -7.520 9.014 1.00 79.12 90 LYS A C 1
ATOM 749 O O . LYS A 1 90 ? 3.260 -7.313 7.815 1.00 79.12 90 LYS A O 1
#

Foldseek 3Di:
DQFAFPPVRHDDDDDPVQFPAKEKDFDDVQQQLPPQFAHPVNQEGETRDPCSVVAGIKIWTDGPDSHIYIYTDNDPPVVVVVCVVVVRYD

Secondary structure (DSSP, 8-state):
---PBTTTTB-----GGG--EEEEE---TTTTTT-SSB-TTS-EE----TTGGG-SEEEEEE-SSS-EEEEEES-HHHHHHHHHHTT-B-

pLDDT: mean 72.95, std 12.32, range [39.78, 88.25]

Sequence (90 aa):
MHNYYFPTGVSKKIAFSKIDHIECVKPALLSGKWRLWVTGDFRTWFPADFSRNKRVAIFIIYQKKRILIGFPVKNSEEVKNILKEKSLLK

Radius of gyration: 12.44 Å; chains: 1; bounding box: 28×26×30 Å